Protein AF-A0A5K0YTP0-F1 (afdb_monomer_lite)

Sequence (58 aa):
IEDGYSGADFMSSHGYELSREARAQADLKFTYVISCQIYGQQKQKKAPEAADIALLLQ

Organism: NCBI:txid210225

Secondary structure (DSSP, 8-state):
-------STT--TTSTTT-HHHHHHHHHHHHHHHHHHHHHHHHHTT-TTHHHHHGGG-

Foldseek 3Di:
DDDDDDDDPVPPVPVLVVDPVSVVVVVVVVVLVVLVVVLVVCVVVVNPCNVVSVVVVD

Radius of gyration: 17.97 Å; chains: 1; bounding box: 51×26×37 Å

pLDDT: mean 77.33, std 19.64, range [34.47, 97.19]

Structure (mmCIF, N/CA/C/O backbone):
data_AF-A0A5K0YTP0-F1
#
_entry.id   AF-A0A5K0YTP0-F1
#
loop_
_atom_site.group_PDB
_atom_site.id
_atom_site.type_symbol
_atom_site.label_atom_id
_atom_site.label_alt_id
_atom_site.label_comp_id
_atom_site.label_asym_id
_atom_site.label_entity_id
_atom_site.label_seq_id
_atom_site.pdbx_PDB_ins_code
_atom_site.Cartn_x
_atom_site.Cartn_y
_atom_site.Cartn_z
_atom_site.occupancy
_atom_site.B_iso_or_equiv
_atom_site.auth_seq_id
_atom_site.auth_comp_id
_atom_site.auth_asym_id
_atom_site.auth_atom_id
_atom_site.pdbx_PDB_model_num
ATOM 1 N N . ILE A 1 1 ? 42.252 14.980 -7.216 1.00 34.47 1 ILE A N 1
ATOM 2 C CA . ILE A 1 1 ? 41.432 16.082 -6.675 1.00 34.47 1 ILE A CA 1
ATOM 3 C C . ILE A 1 1 ? 40.360 16.316 -7.740 1.00 34.47 1 ILE A C 1
ATOM 5 O O . ILE A 1 1 ? 40.657 16.980 -8.722 1.00 34.47 1 ILE A O 1
ATOM 9 N N . GLU A 1 2 ? 39.347 15.442 -7.849 1.00 44.28 2 GLU A N 1
ATOM 10 C CA . GLU A 1 2 ? 38.068 15.476 -7.084 1.00 44.28 2 GLU A CA 1
ATOM 11 C C . GLU A 1 2 ? 37.443 16.882 -7.158 1.00 44.28 2 GLU A C 1
ATOM 13 O O . GLU A 1 2 ? 38.129 17.859 -6.894 1.00 44.28 2 GLU A O 1
ATOM 18 N N . ASP A 1 3 ? 36.187 17.115 -7.517 1.00 47.09 3 ASP A N 1
ATOM 19 C CA . ASP A 1 3 ? 34.998 16.270 -7.520 1.00 47.09 3 ASP A CA 1
ATOM 20 C C . ASP A 1 3 ? 33.905 17.041 -8.287 1.00 47.09 3 ASP A C 1
ATOM 22 O O . ASP A 1 3 ? 33.886 18.273 -8.253 1.00 47.09 3 ASP A O 1
ATOM 26 N N . GLY A 1 4 ? 32.998 16.359 -8.982 1.00 44.00 4 GLY A N 1
ATOM 27 C CA . GLY A 1 4 ? 31.996 17.039 -9.818 1.00 44.00 4 GLY A CA 1
ATOM 28 C C . GLY A 1 4 ? 30.724 16.243 -10.071 1.00 44.00 4 GLY A C 1
ATOM 29 O O . GLY A 1 4 ? 30.141 16.368 -11.139 1.00 44.00 4 GLY A O 1
ATOM 30 N N . TYR A 1 5 ? 30.363 15.390 -9.111 1.00 48.66 5 TYR A N 1
ATOM 31 C CA . TYR A 1 5 ? 29.052 14.781 -8.875 1.00 48.66 5 TYR A CA 1
ATOM 32 C C . TYR A 1 5 ? 28.120 14.613 -10.091 1.00 48.66 5 TYR A C 1
ATOM 34 O O . TYR A 1 5 ? 27.215 15.404 -10.365 1.00 48.66 5 TYR A O 1
ATOM 42 N N . SER A 1 6 ? 28.305 13.469 -10.746 1.00 60.91 6 SER A N 1
ATOM 43 C CA . SER A 1 6 ? 27.300 12.734 -11.508 1.00 60.91 6 SER A CA 1
ATOM 44 C C . SER A 1 6 ? 26.014 12.550 -10.688 1.00 60.91 6 SER A C 1
ATOM 46 O O . SER A 1 6 ? 25.963 11.706 -9.797 1.00 60.91 6 SER A O 1
ATOM 48 N N . GLY A 1 7 ? 24.960 13.313 -10.981 1.00 51.91 7 GLY A N 1
ATOM 49 C CA . GLY A 1 7 ? 23.680 13.131 -10.280 1.00 51.91 7 GLY A CA 1
ATOM 50 C C . GLY A 1 7 ? 22.436 13.689 -10.966 1.00 51.91 7 GLY A C 1
ATOM 51 O O . GLY A 1 7 ? 21.340 13.217 -10.685 1.00 51.91 7 GLY A O 1
ATOM 52 N N . ALA A 1 8 ? 22.572 14.650 -11.883 1.00 48.41 8 ALA A N 1
ATOM 53 C CA . ALA A 1 8 ? 21.413 15.311 -12.492 1.00 48.41 8 ALA A CA 1
ATOM 54 C C . ALA A 1 8 ? 21.050 14.798 -13.899 1.00 48.41 8 ALA A C 1
ATOM 56 O O . ALA A 1 8 ? 19.900 14.927 -14.308 1.00 48.41 8 ALA A O 1
ATOM 57 N N . ASP A 1 9 ? 21.987 14.182 -14.627 1.00 47.69 9 ASP A N 1
ATOM 58 C CA . ASP A 1 9 ? 21.782 13.847 -16.049 1.00 47.69 9 ASP A CA 1
ATOM 59 C C . ASP A 1 9 ? 21.149 12.459 -16.291 1.00 47.69 9 ASP A C 1
ATOM 61 O O . ASP A 1 9 ? 20.819 12.087 -17.412 1.00 47.69 9 ASP A O 1
ATOM 65 N N . PHE A 1 10 ? 20.901 11.681 -15.229 1.00 49.88 10 PHE A N 1
ATOM 66 C CA . PHE A 1 10 ? 20.192 10.393 -15.324 1.00 49.88 10 PHE A CA 1
ATOM 67 C C . PHE A 1 10 ? 18.680 10.499 -15.074 1.00 49.88 10 PHE A C 1
ATOM 69 O O . PHE A 1 10 ? 17.992 9.486 -14.965 1.00 49.88 10 PHE A O 1
ATOM 76 N N . MET A 1 11 ? 18.138 11.718 -15.014 1.00 51.62 11 MET A N 1
ATOM 77 C CA . MET A 1 11 ? 16.693 11.967 -15.023 1.00 51.62 11 MET A CA 1
ATOM 78 C C . MET A 1 11 ? 16.176 12.230 -16.442 1.00 51.62 11 MET A C 1
ATOM 80 O O . MET A 1 11 ? 15.303 13.074 -16.649 1.00 51.62 11 MET A O 1
ATOM 84 N N . 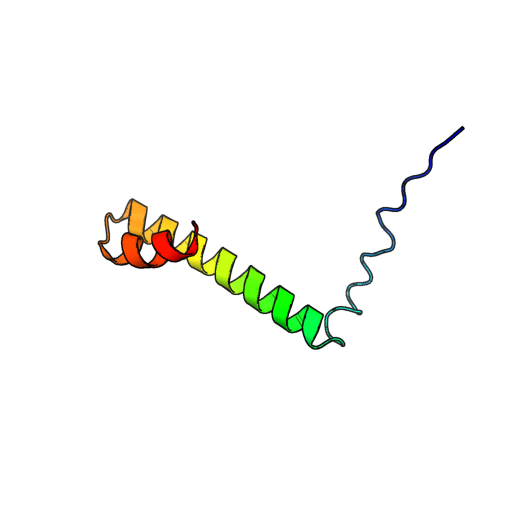SER A 1 12 ? 16.669 11.485 -17.439 1.00 53.22 12 SER A N 1
ATOM 85 C CA . SER A 1 12 ? 15.941 11.377 -18.702 1.00 53.22 12 SER A CA 1
ATOM 86 C C . SER A 1 12 ? 14.638 10.616 -18.427 1.00 53.22 12 SER A C 1
ATOM 88 O O . SER A 1 12 ? 14.548 9.389 -18.444 1.00 53.22 12 SER A O 1
ATOM 90 N N . SER A 1 13 ? 13.593 11.389 -18.136 1.00 54.53 13 SER A N 1
ATOM 91 C CA . SER A 1 13 ? 12.201 10.988 -17.886 1.00 54.53 13 SER A CA 1
ATOM 92 C C . SER A 1 13 ? 11.539 10.291 -19.100 1.00 54.53 13 SER A C 1
ATOM 94 O O . SER A 1 13 ? 10.324 10.291 -19.257 1.00 54.53 13 SER A O 1
ATOM 96 N N . HIS A 1 14 ? 12.326 9.727 -20.016 1.00 50.84 14 HIS A N 1
ATOM 97 C CA . HIS A 1 14 ? 11.874 9.075 -21.245 1.00 50.84 14 HIS A CA 1
ATOM 98 C C . HIS A 1 14 ? 12.363 7.623 -21.365 1.00 50.84 14 HIS A C 1
ATOM 100 O O . HIS A 1 14 ? 11.823 6.870 -22.168 1.00 50.84 14 HIS A O 1
ATOM 106 N N . GLY A 1 15 ? 13.327 7.177 -20.545 1.00 53.25 15 GLY A N 1
ATOM 107 C CA . GLY A 1 15 ? 13.796 5.783 -20.562 1.00 53.25 15 GLY A CA 1
ATOM 108 C C . GLY A 1 15 ? 12.865 4.788 -19.853 1.00 53.25 15 GLY A C 1
ATOM 109 O O . GLY A 1 15 ? 12.877 3.599 -20.170 1.00 53.25 15 GLY A O 1
ATOM 110 N N . TYR A 1 16 ? 12.035 5.254 -18.912 1.00 52.06 16 TYR A N 1
ATOM 111 C CA . TYR A 1 16 ? 11.199 4.372 -18.087 1.00 52.06 16 TYR A CA 1
ATOM 112 C C . TYR A 1 16 ? 9.924 3.882 -18.791 1.00 52.06 16 TYR A C 1
ATOM 114 O O . TYR A 1 16 ? 9.417 2.818 -18.443 1.00 52.06 16 TYR A O 1
ATOM 122 N N . GLU A 1 17 ? 9.405 4.608 -19.788 1.00 54.81 17 GLU A N 1
ATOM 123 C CA . GLU A 1 17 ? 8.211 4.182 -20.538 1.00 54.81 17 GLU A CA 1
ATOM 124 C C . GLU A 1 17 ? 8.519 3.072 -21.558 1.00 54.81 17 GLU A C 1
ATOM 126 O O . GLU A 1 17 ? 7.613 2.330 -21.950 1.00 54.81 17 GLU A O 1
ATOM 131 N N . LEU A 1 18 ? 9.793 2.925 -21.948 1.00 60.69 18 LEU A N 1
ATOM 132 C CA . LEU A 1 18 ? 10.256 2.053 -23.034 1.00 60.69 18 LEU A CA 1
ATOM 133 C C . LEU A 1 18 ? 10.726 0.658 -22.578 1.00 60.69 18 LEU A C 1
ATOM 135 O O . LEU A 1 18 ? 10.751 -0.263 -23.393 1.00 60.69 18 LEU A O 1
ATOM 139 N N . SER A 1 19 ? 11.065 0.464 -21.298 1.00 77.50 19 SER A N 1
ATOM 140 C CA . SER A 1 19 ? 11.512 -0.830 -20.752 1.00 77.50 19 SER A CA 1
ATOM 141 C C . SER A 1 19 ? 10.411 -1.493 -19.920 1.00 77.50 19 SER A C 1
ATOM 143 O O . SER A 1 19 ? 9.784 -0.871 -19.059 1.00 77.50 19 SER A O 1
ATOM 145 N N . ARG A 1 20 ? 10.183 -2.792 -20.159 1.00 84.56 20 ARG A N 1
ATOM 146 C CA . ARG A 1 20 ? 9.216 -3.600 -19.393 1.00 84.56 20 ARG A CA 1
ATOM 147 C C . ARG A 1 20 ? 9.585 -3.662 -17.913 1.00 84.56 20 ARG A C 1
ATOM 149 O O . ARG A 1 20 ? 8.709 -3.633 -17.054 1.00 84.56 20 ARG A O 1
ATOM 156 N N . GLU A 1 21 ? 10.876 -3.714 -17.630 1.00 85.50 21 GLU A N 1
ATOM 157 C CA . GLU A 1 21 ? 11.443 -3.795 -16.292 1.00 85.50 21 GLU A CA 1
ATOM 158 C C . GLU A 1 21 ? 11.210 -2.490 -15.527 1.00 85.50 21 GLU A C 1
ATOM 160 O O . GLU A 1 21 ? 10.799 -2.525 -14.369 1.00 85.50 21 GLU A O 1
ATOM 165 N N . ALA A 1 22 ? 11.398 -1.337 -16.179 1.00 85.31 22 ALA A N 1
ATOM 166 C CA . ALA A 1 22 ? 11.136 -0.034 -15.571 1.00 85.31 22 ALA A 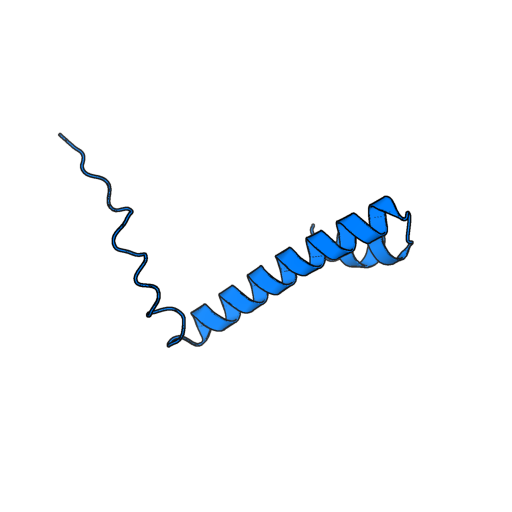CA 1
ATOM 167 C C . ALA A 1 22 ? 9.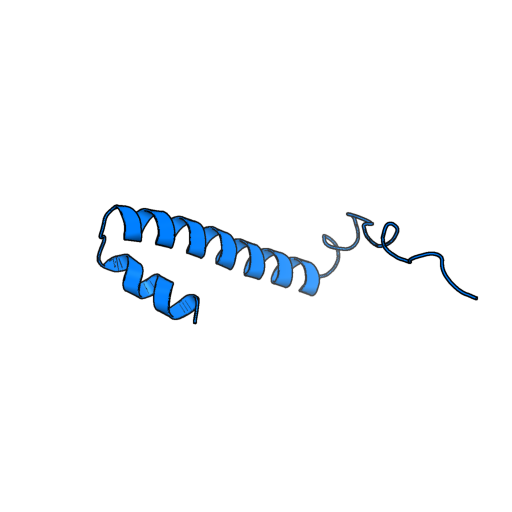653 0.144 -15.203 1.00 85.31 22 ALA A C 1
ATOM 169 O O . ALA A 1 22 ? 9.346 0.619 -14.107 1.00 85.31 22 ALA A O 1
ATOM 170 N N . ARG A 1 23 ? 8.736 -0.311 -16.068 1.00 86.62 23 ARG A N 1
ATOM 171 C CA . ARG A 1 23 ? 7.295 -0.312 -15.773 1.00 86.62 23 ARG A CA 1
ATOM 172 C C . ARG A 1 23 ? 6.954 -1.228 -14.599 1.00 86.62 23 ARG A C 1
ATOM 174 O O . ARG A 1 23 ? 6.315 -0.777 -13.658 1.00 86.62 23 ARG A O 1
ATOM 181 N N . ALA A 1 24 ? 7.463 -2.461 -14.594 1.00 89.38 24 ALA A N 1
ATOM 182 C CA . ALA A 1 24 ? 7.248 -3.392 -13.485 1.00 89.38 24 ALA A CA 1
ATOM 183 C C . ALA A 1 24 ? 7.784 -2.845 -12.146 1.00 89.38 24 ALA A C 1
ATOM 185 O O . ALA A 1 24 ? 7.155 -3.008 -11.102 1.00 89.38 24 ALA A O 1
ATOM 186 N N . GLN A 1 25 ? 8.928 -2.154 -12.170 1.00 89.44 25 GLN A N 1
ATOM 187 C CA . GLN A 1 25 ? 9.494 -1.485 -10.995 1.00 89.44 25 GLN A CA 1
ATOM 188 C C . GLN A 1 25 ? 8.628 -0.315 -10.514 1.00 89.44 25 GLN A C 1
ATOM 190 O O . GLN A 1 25 ? 8.444 -0.146 -9.307 1.00 89.44 25 GLN A O 1
ATOM 195 N N . ALA A 1 26 ? 8.096 0.493 -11.433 1.00 88.44 26 ALA A N 1
ATOM 196 C CA . ALA A 1 26 ? 7.177 1.575 -11.094 1.00 88.44 26 ALA A CA 1
ATOM 197 C C . ALA A 1 26 ? 5.875 1.031 -10.486 1.00 88.44 26 ALA A C 1
ATOM 199 O O . ALA A 1 26 ? 5.462 1.513 -9.433 1.00 88.44 26 ALA A O 1
ATOM 200 N N . ASP A 1 27 ? 5.294 -0.014 -11.078 1.00 90.31 27 ASP A N 1
ATOM 201 C CA . ASP A 1 27 ? 4.062 -0.652 -10.601 1.00 90.31 27 ASP A CA 1
ATOM 202 C C . ASP A 1 27 ? 4.238 -1.258 -9.201 1.00 90.31 27 ASP A C 1
ATOM 204 O O . ASP A 1 27 ? 3.377 -1.093 -8.331 1.00 90.31 27 ASP A O 1
ATOM 208 N N . LEU A 1 28 ? 5.381 -1.904 -8.942 1.00 91.44 28 LEU A N 1
ATOM 209 C CA . LEU A 1 28 ? 5.710 -2.443 -7.621 1.00 91.44 28 LEU A CA 1
ATOM 210 C C . LEU A 1 28 ? 5.812 -1.329 -6.569 1.00 91.44 28 LEU A C 1
ATOM 212 O O . LEU A 1 28 ? 5.201 -1.420 -5.503 1.00 91.44 28 LEU A O 1
ATOM 216 N N . LYS A 1 29 ? 6.549 -0.253 -6.874 1.00 91.31 29 LYS A N 1
ATOM 217 C CA . LYS A 1 29 ? 6.694 0.901 -5.969 1.00 91.31 29 LYS A CA 1
ATOM 218 C C . LYS A 1 29 ? 5.359 1.598 -5.731 1.00 91.31 29 LYS A C 1
ATOM 220 O O . LYS A 1 29 ? 5.057 1.962 -4.597 1.00 91.31 29 LYS A O 1
ATOM 225 N N . PHE A 1 30 ? 4.551 1.751 -6.776 1.00 93.56 30 PHE A N 1
ATOM 226 C CA . PHE A 1 30 ? 3.213 2.320 -6.674 1.00 93.56 30 PHE A CA 1
ATOM 227 C C . PHE A 1 30 ? 2.330 1.475 -5.751 1.00 93.56 30 PHE A C 1
ATOM 229 O O . PHE A 1 30 ? 1.758 2.001 -4.797 1.00 93.56 30 PHE A O 1
ATOM 236 N N . THR A 1 31 ? 2.301 0.156 -5.960 1.00 94.12 31 THR A N 1
ATOM 237 C CA . THR A 1 31 ? 1.553 -0.789 -5.116 1.00 94.12 31 THR A CA 1
ATOM 238 C C . THR A 1 31 ? 1.974 -0.687 -3.650 1.00 94.12 31 THR A C 1
ATOM 240 O O . THR A 1 31 ? 1.115 -0.643 -2.768 1.00 94.12 31 THR A O 1
ATOM 243 N N . TYR A 1 32 ? 3.277 -0.576 -3.374 1.00 93.94 32 TYR A N 1
ATOM 244 C CA . TYR A 1 32 ? 3.795 -0.406 -2.015 1.00 93.94 32 TYR A CA 1
ATOM 245 C C . TYR A 1 32 ? 3.332 0.909 -1.371 1.00 93.94 32 TYR A C 1
ATOM 247 O O . TYR A 1 32 ? 2.837 0.908 -0.241 1.00 93.94 32 TYR A O 1
ATOM 255 N N . VAL A 1 33 ? 3.436 2.031 -2.093 1.00 94.44 33 VAL A N 1
ATOM 256 C CA . VAL A 1 33 ? 3.008 3.350 -1.593 1.00 94.44 33 VAL A CA 1
ATOM 257 C C . VAL A 1 33 ? 1.513 3.358 -1.279 1.00 94.44 33 VAL A C 1
ATOM 259 O O . VAL A 1 33 ? 1.121 3.790 -0.193 1.00 94.44 33 VAL A O 1
ATOM 262 N N . ILE A 1 34 ? 0.681 2.847 -2.189 1.00 95.62 34 ILE A N 1
ATOM 263 C CA . ILE A 1 34 ? -0.770 2.772 -1.977 1.00 95.62 34 ILE A CA 1
ATOM 264 C C . ILE A 1 34 ? -1.101 1.842 -0.803 1.00 95.62 34 ILE A C 1
ATOM 266 O O . ILE A 1 34 ? -1.908 2.208 0.052 1.00 95.62 34 ILE A O 1
ATOM 270 N N . SER A 1 35 ? -0.428 0.693 -0.691 1.00 94.56 35 SER A N 1
ATOM 271 C CA . SER A 1 35 ? -0.596 -0.219 0.451 1.00 94.56 35 SER A CA 1
ATOM 272 C C . SER A 1 35 ? -0.288 0.481 1.778 1.00 94.56 35 SER A C 1
ATOM 274 O O . SER A 1 35 ? -1.093 0.424 2.708 1.00 94.56 35 SER A O 1
ATOM 276 N N . CYS A 1 36 ? 0.811 1.240 1.855 1.00 94.69 36 CYS A N 1
ATOM 277 C CA . CYS A 1 36 ? 1.160 2.025 3.043 1.00 94.69 36 CYS A CA 1
ATOM 278 C C . CYS A 1 36 ? 0.079 3.052 3.417 1.00 94.69 36 CYS A C 1
ATOM 280 O O . CYS A 1 36 ? -0.244 3.217 4.596 1.00 94.69 36 CYS A O 1
ATOM 282 N N . GLN A 1 37 ? -0.488 3.747 2.426 1.00 95.81 37 GLN A N 1
ATOM 283 C CA . GLN A 1 37 ? -1.546 4.736 2.653 1.00 95.81 37 GLN A CA 1
ATOM 284 C C . GLN A 1 37 ? -2.817 4.083 3.205 1.00 95.81 37 GLN A C 1
ATOM 286 O O . GLN A 1 37 ? -3.375 4.566 4.195 1.00 95.81 37 GLN A O 1
ATOM 291 N N . ILE A 1 38 ? -3.243 2.965 2.609 1.00 96.12 38 ILE A N 1
ATOM 292 C CA . ILE A 1 38 ? -4.416 2.206 3.061 1.00 96.12 38 ILE A CA 1
ATOM 293 C C . ILE A 1 38 ? -4.188 1.686 4.483 1.00 96.12 38 ILE A C 1
ATOM 295 O O . ILE A 1 38 ? -5.045 1.885 5.345 1.00 96.12 38 ILE A O 1
ATOM 299 N N . TYR A 1 39 ? -3.015 1.111 4.766 1.00 96.00 39 TYR A N 1
ATOM 300 C CA . TYR A 1 39 ? -2.656 0.671 6.115 1.00 96.00 39 TYR A CA 1
ATOM 301 C C . TYR A 1 39 ? -2.738 1.814 7.127 1.00 96.00 39 TYR A C 1
ATOM 303 O O . TYR A 1 39 ? -3.354 1.662 8.180 1.00 96.00 39 TYR A O 1
ATOM 311 N N . GLY A 1 40 ? -2.173 2.983 6.810 1.00 94.88 40 GLY A N 1
ATOM 312 C CA . GLY A 1 40 ? -2.240 4.155 7.683 1.00 94.88 40 GLY A CA 1
ATOM 313 C C . GLY A 1 40 ? -3.681 4.552 8.017 1.00 94.88 40 GLY A C 1
ATOM 314 O O . GLY A 1 40 ? -3.995 4.815 9.180 1.00 94.88 40 GLY A O 1
ATOM 315 N N . GLN A 1 41 ? -4.573 4.535 7.023 1.00 97.19 41 GLN A N 1
ATOM 316 C CA . GLN A 1 41 ? -5.997 4.821 7.214 1.00 97.19 41 GLN A CA 1
ATOM 317 C C . GLN A 1 41 ? -6.704 3.748 8.054 1.00 97.19 41 GLN A C 1
ATOM 319 O O . GLN A 1 41 ? -7.458 4.084 8.969 1.00 97.19 41 GLN A O 1
ATOM 324 N N . GLN A 1 42 ? -6.460 2.467 7.772 1.00 97.06 42 GLN A N 1
ATOM 325 C CA . GLN A 1 42 ? -7.047 1.348 8.514 1.00 97.06 42 GLN A CA 1
ATOM 326 C C . GLN A 1 42 ? -6.562 1.332 9.967 1.00 97.06 42 GLN A C 1
ATOM 328 O O . GLN A 1 42 ? -7.374 1.215 10.883 1.00 97.06 42 GLN A O 1
ATOM 333 N N . LYS A 1 43 ? -5.268 1.576 10.204 1.00 94.75 43 LYS A N 1
ATOM 334 C CA . LYS A 1 43 ? -4.678 1.677 11.544 1.00 94.75 43 LYS A CA 1
ATOM 335 C C . LYS A 1 43 ? -5.301 2.808 12.359 1.00 94.75 43 LYS A C 1
ATOM 337 O O . LYS A 1 43 ? -5.652 2.595 13.517 1.00 94.75 43 LYS A O 1
ATOM 342 N N . GLN A 1 44 ? -5.485 3.991 11.763 1.00 96.50 44 GLN A N 1
ATOM 343 C CA . GLN A 1 44 ? -6.152 5.121 12.427 1.00 96.50 44 GLN A CA 1
ATOM 344 C C . GLN A 1 44 ? -7.601 4.790 12.807 1.00 96.50 44 GLN A C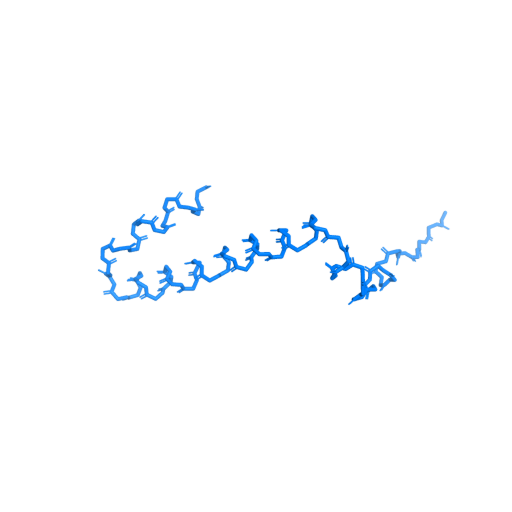 1
ATOM 346 O O . GLN A 1 44 ? -8.052 5.141 13.896 1.00 96.50 44 GLN A O 1
ATOM 351 N N . LYS A 1 45 ? -8.311 4.066 11.937 1.00 96.88 45 LYS A N 1
ATOM 352 C CA . LYS A 1 45 ? -9.686 3.602 12.171 1.00 96.88 45 LYS A CA 1
ATOM 353 C C . LYS A 1 45 ? -9.775 2.347 13.048 1.00 96.88 45 LYS A C 1
ATOM 355 O O . LYS A 1 45 ? -10.883 1.916 13.348 1.00 96.88 45 LYS A O 1
ATOM 360 N N . LYS A 1 46 ? -8.638 1.770 13.463 1.00 95.06 46 LYS A N 1
ATOM 361 C CA . LYS A 1 46 ? -8.538 0.469 14.152 1.00 95.06 46 LYS A CA 1
ATOM 362 C C . LYS A 1 46 ? -9.254 -0.662 13.399 1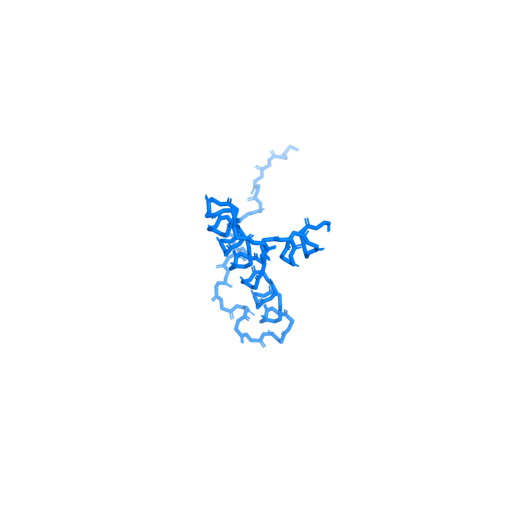.00 95.06 46 LYS A C 1
ATOM 364 O O . LYS A 1 46 ? -9.830 -1.553 14.016 1.00 95.06 46 LYS A O 1
ATOM 369 N N . ALA A 1 47 ? -9.235 -0.598 12.072 1.00 96.69 47 ALA A N 1
ATOM 370 C CA . ALA A 1 47 ? -9.835 -1.603 11.212 1.00 96.69 47 ALA A CA 1
ATOM 371 C C . ALA A 1 47 ? -8.973 -2.886 11.249 1.00 96.69 47 ALA A C 1
ATOM 373 O O . ALA A 1 47 ? -7.746 -2.777 11.124 1.00 96.69 47 ALA A O 1
ATOM 374 N N . PRO A 1 48 ? -9.561 -4.077 11.471 1.00 93.31 48 PRO A N 1
ATOM 375 C CA . PRO A 1 48 ? -8.809 -5.331 11.595 1.00 93.31 48 PRO A CA 1
ATOM 376 C C . PRO A 1 48 ? -8.009 -5.689 10.332 1.00 93.31 48 PRO A C 1
ATOM 378 O O . PRO A 1 48 ? -6.945 -6.294 10.440 1.00 93.31 48 PRO A O 1
ATOM 381 N N . GLU A 1 49 ? -8.457 -5.234 9.162 1.00 93.25 49 GLU A N 1
ATOM 382 C CA . GLU A 1 49 ? -7.816 -5.433 7.855 1.00 93.25 49 GLU A CA 1
ATOM 383 C C . GLU A 1 49 ? -6.410 -4.805 7.780 1.00 93.25 49 GLU A C 1
ATOM 385 O O . GLU A 1 49 ? -5.603 -5.179 6.931 1.00 93.25 49 GLU A O 1
ATOM 390 N N . ALA A 1 50 ? -6.061 -3.899 8.709 1.00 93.12 50 ALA A N 1
ATOM 391 C CA . ALA A 1 50 ? -4.709 -3.344 8.804 1.00 93.12 50 ALA A CA 1
ATOM 392 C C . ALA A 1 50 ? -3.641 -4.434 9.003 1.00 93.12 5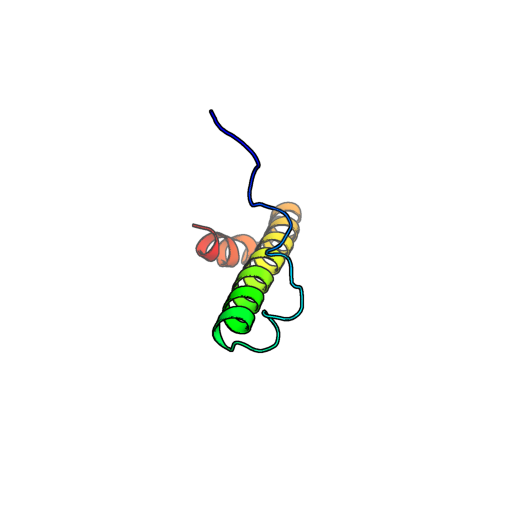0 ALA A C 1
ATOM 394 O O . ALA A 1 50 ? -2.490 -4.242 8.602 1.00 93.12 50 ALA A O 1
ATOM 395 N N . ALA A 1 51 ? -4.006 -5.562 9.622 1.00 89.94 51 ALA A N 1
ATOM 396 C CA . ALA A 1 51 ? -3.109 -6.697 9.818 1.00 89.94 51 ALA A CA 1
ATOM 397 C C . ALA A 1 51 ? -2.713 -7.366 8.490 1.00 89.94 51 ALA A C 1
ATOM 399 O O . ALA A 1 51 ? -1.563 -7.780 8.343 1.00 89.94 51 ALA A O 1
ATOM 400 N N . ASP A 1 52 ? -3.623 -7.397 7.512 1.00 89.19 52 ASP A N 1
ATOM 401 C CA . ASP A 1 52 ? -3.394 -8.031 6.209 1.00 89.19 52 ASP A CA 1
ATOM 402 C C . ASP A 1 52 ? -2.326 -7.275 5.411 1.00 89.19 52 ASP A C 1
ATOM 404 O O . ASP A 1 52 ? -1.465 -7.875 4.770 1.00 89.19 52 ASP A O 1
ATOM 408 N N . ILE A 1 53 ? -2.333 -5.941 5.501 1.00 86.69 53 ILE A N 1
ATOM 409 C CA . ILE A 1 53 ? -1.333 -5.096 4.838 1.00 86.69 53 ILE A CA 1
ATOM 410 C C . ILE A 1 53 ? -0.024 -5.066 5.628 1.00 86.69 53 ILE A C 1
ATOM 412 O O . ILE A 1 53 ? 1.048 -5.033 5.029 1.00 86.69 53 ILE A O 1
ATOM 416 N N . ALA A 1 54 ? -0.076 -5.112 6.963 1.00 77.81 54 ALA A N 1
ATOM 417 C CA . ALA A 1 54 ? 1.129 -5.137 7.790 1.00 77.81 54 ALA A CA 1
ATOM 418 C C . ALA A 1 54 ? 2.042 -6.334 7.468 1.00 77.81 54 ALA A C 1
ATOM 420 O O . ALA A 1 54 ? 3.256 -6.209 7.594 1.00 77.81 54 ALA A O 1
ATOM 421 N N . LEU A 1 55 ? 1.484 -7.462 7.014 1.00 75.69 55 LEU A N 1
ATOM 422 C CA . LEU A 1 55 ? 2.253 -8.620 6.546 1.00 75.69 55 LEU A CA 1
ATOM 423 C C . LEU A 1 55 ? 3.094 -8.320 5.291 1.00 75.69 55 LEU A C 1
ATOM 425 O O . LEU A 1 55 ? 4.154 -8.908 5.117 1.00 75.69 55 LEU A O 1
ATOM 429 N N . LEU A 1 56 ? 2.646 -7.395 4.437 1.00 73.19 56 LEU A N 1
ATOM 430 C CA . LEU A 1 56 ? 3.328 -7.006 3.196 1.00 73.19 56 LEU A CA 1
ATOM 431 C C . LEU A 1 56 ? 4.443 -5.968 3.410 1.00 73.19 56 LEU A C 1
ATOM 433 O O . LEU A 1 56 ? 5.192 -5.685 2.478 1.00 73.19 56 LEU A O 1
ATOM 437 N N . LEU A 1 57 ? 4.526 -5.371 4.604 1.00 67.06 57 LEU A N 1
ATOM 438 C CA . LEU A 1 57 ? 5.477 -4.306 4.953 1.00 67.06 57 LEU A CA 1
ATOM 439 C C . LEU A 1 57 ? 6.652 -4.798 5.822 1.00 67.06 57 LEU A C 1
ATOM 441 O O . LEU A 1 57 ? 7.381 -3.965 6.362 1.00 67.06 57 LEU A O 1
ATOM 445 N N . GLN A 1 58 ? 6.789 -6.115 6.009 1.00 59.91 58 GLN A N 1
ATOM 446 C CA . GLN A 1 58 ? 7.849 -6.738 6.815 1.00 59.91 58 GLN A CA 1
ATOM 447 C C . GLN A 1 58 ? 9.152 -6.909 6.037 1.00 59.91 58 GLN A C 1
ATOM 449 O O . GLN A 1 58 ? 9.086 -7.202 4.822 1.00 59.91 58 GLN A O 1
#